Protein AF-A0A946DL62-F1 (afdb_monomer_lite)

Foldseek 3Di:
DDDDLLCQLVPFWWKWFQPDLQGVFKTKGFDDCVVVVLLVLCVVVVLHDPPRIDTQDPVCSVVSSVFWAWDDKAWFDDPPGIIIITGTAGPVRGHDPVSVVVSVVSRCVVGNHPD

Sequence (115 aa):
MKHNTHTLVNSFDLKFDSADPKNGSLYIACNNSLSDILIDDLRTRALWLEGGASVIKEDQKDAYKAGLIFVAAVDYMSGDETLVLARFNHPKYPSDSSRWAEWIATADQLFGRTK

Radius of gyration: 12.94 Å; chains: 1; bounding box: 32×26×33 Å

Secondary structure (DSSP, 8-state):
----HHHHHHHS-EEEESS-GGGTTEEEE-SSTHHHHHHHHHHHTTSS-TT-EEE--GGGHHHHHHH-EEEEEEEEEETTEEEEEEEEEBTTB---HHHHHHHHHHHHHHH----

pLDDT: mean 92.81, std 7.29, range [48.69, 97.94]

Structure (mmCIF, N/CA/C/O backbone):
data_AF-A0A946DL62-F1
#
_entry.id   AF-A0A946DL62-F1
#
loop_
_atom_site.group_PDB
_atom_site.id
_atom_site.type_symbol
_atom_site.label_atom_id
_atom_site.label_alt_id
_atom_site.label_comp_id
_atom_site.label_asym_id
_atom_site.label_entity_id
_atom_site.label_seq_id
_atom_site.pdbx_PDB_ins_code
_atom_site.Cartn_x
_atom_site.Cartn_y
_atom_site.Cartn_z
_atom_site.occupancy
_atom_site.B_iso_or_equiv
_atom_site.auth_seq_id
_atom_site.auth_comp_id
_atom_site.auth_asym_id
_atom_site.auth_atom_id
_atom_site.pdbx_PDB_model_num
ATOM 1 N N . MET A 1 1 ? -13.574 -10.328 -2.329 1.00 57.62 1 MET A N 1
ATOM 2 C CA . MET A 1 1 ? -13.710 -10.183 -3.806 1.00 57.62 1 MET A CA 1
ATOM 3 C C . MET A 1 1 ? -12.537 -10.923 -4.459 1.00 57.62 1 MET A C 1
ATOM 5 O O . MET A 1 1 ? -11.540 -11.114 -3.778 1.00 57.62 1 MET A O 1
ATOM 9 N N . LYS A 1 2 ? -12.603 -11.411 -5.710 1.00 78.44 2 LYS A N 1
ATOM 10 C CA . LYS A 1 2 ? -11.391 -11.974 -6.351 1.00 78.44 2 LYS A CA 1
ATOM 11 C C . LYS A 1 2 ? -10.562 -10.831 -6.933 1.00 78.44 2 LYS A C 1
ATOM 13 O O . LYS A 1 2 ? -10.972 -10.241 -7.927 1.00 78.44 2 LYS A O 1
ATOM 18 N N . HIS A 1 3 ? -9.421 -10.537 -6.317 1.00 91.56 3 HIS A N 1
ATOM 19 C CA . HIS A 1 3 ? -8.512 -9.482 -6.766 1.00 91.56 3 HIS A CA 1
ATOM 20 C C . HIS A 1 3 ? -7.549 -9.972 -7.846 1.00 91.56 3 HIS A C 1
ATOM 22 O O . HIS A 1 3 ? -7.058 -11.098 -7.797 1.00 91.56 3 HIS A O 1
ATOM 28 N N . ASN A 1 4 ? -7.263 -9.104 -8.811 1.00 94.69 4 ASN A N 1
ATOM 29 C CA . ASN A 1 4 ? -6.127 -9.192 -9.722 1.00 94.69 4 ASN A CA 1
ATOM 30 C C . ASN A 1 4 ? -5.605 -7.774 -10.025 1.00 94.69 4 ASN A C 1
ATOM 32 O O . ASN A 1 4 ? -6.212 -6.783 -9.614 1.00 94.69 4 ASN A O 1
ATOM 36 N N . THR A 1 5 ? -4.493 -7.665 -10.758 1.00 94.56 5 THR A N 1
ATOM 37 C CA . THR A 1 5 ? -3.890 -6.365 -11.100 1.00 94.56 5 THR A CA 1
ATOM 38 C C . THR A 1 5 ? -4.891 -5.410 -11.756 1.00 94.56 5 THR A C 1
ATOM 40 O O . THR A 1 5 ? -5.002 -4.261 -11.342 1.00 94.56 5 THR A O 1
ATOM 43 N N . HIS A 1 6 ? -5.661 -5.874 -12.743 1.00 94.94 6 HIS A N 1
ATOM 44 C CA . HIS A 1 6 ? -6.583 -5.013 -13.487 1.00 94.94 6 HIS A CA 1
ATOM 45 C C . HIS A 1 6 ? -7.746 -4.532 -12.620 1.00 94.94 6 HIS A C 1
ATOM 47 O O . HIS A 1 6 ? -8.101 -3.357 -12.677 1.00 94.94 6 HIS A O 1
ATOM 53 N N . THR A 1 7 ? -8.338 -5.416 -11.811 1.00 95.00 7 THR A N 1
ATOM 54 C CA . THR A 1 7 ? -9.456 -5.035 -10.941 1.00 95.00 7 THR A CA 1
ATOM 55 C C . THR A 1 7 ? -9.010 -4.020 -9.900 1.00 95.00 7 THR A C 1
ATOM 57 O O . THR A 1 7 ? -9.726 -3.053 -9.670 1.00 95.00 7 THR A O 1
ATOM 60 N N . LEU A 1 8 ? -7.823 -4.202 -9.313 1.00 95.56 8 LEU A N 1
ATOM 61 C CA . LEU A 1 8 ? -7.293 -3.286 -8.305 1.00 95.56 8 LEU A CA 1
ATOM 62 C C . LEU A 1 8 ? -6.978 -1.912 -8.907 1.00 95.56 8 LEU A C 1
ATOM 64 O O . LEU A 1 8 ? -7.510 -0.916 -8.430 1.00 95.56 8 LEU A O 1
ATOM 68 N N . VAL A 1 9 ? -6.197 -1.864 -9.992 1.00 94.44 9 VAL A N 1
ATOM 69 C CA . VAL A 1 9 ? -5.775 -0.605 -10.640 1.00 94.44 9 VAL A CA 1
ATOM 70 C C . VAL A 1 9 ? -6.960 0.217 -11.162 1.00 94.44 9 VAL A C 1
ATOM 72 O O . VAL A 1 9 ? -6.909 1.444 -11.166 1.00 94.44 9 VAL A O 1
ATOM 75 N N . ASN A 1 10 ? -8.030 -0.440 -11.617 1.00 94.25 10 ASN A N 1
ATOM 76 C CA . ASN A 1 10 ? -9.200 0.262 -12.147 1.00 94.25 10 ASN A CA 1
ATOM 77 C C . ASN A 1 10 ? -10.187 0.708 -11.058 1.00 94.25 10 ASN A C 1
ATOM 79 O O . ASN A 1 10 ? -10.908 1.676 -11.279 1.00 94.25 10 ASN A O 1
ATOM 83 N N . SER A 1 11 ? -10.261 -0.002 -9.927 1.00 93.50 11 SER A N 1
ATOM 84 C CA . SER A 1 11 ? -11.306 0.231 -8.914 1.00 93.50 11 SER A CA 1
ATOM 85 C C . SER A 1 11 ? -10.841 1.107 -7.752 1.00 93.50 11 SER A C 1
ATOM 87 O O . SER A 1 11 ? -11.679 1.650 -7.032 1.00 93.50 11 SER A O 1
ATOM 89 N N . PHE A 1 12 ? -9.528 1.232 -7.554 1.00 94.31 12 PHE A N 1
ATOM 90 C CA . PHE A 1 12 ? -8.951 1.918 -6.406 1.00 94.31 12 PHE A CA 1
ATOM 91 C C . PHE A 1 12 ? -7.841 2.888 -6.797 1.00 94.31 12 PHE A C 1
ATOM 93 O O . PHE A 1 12 ? -7.113 2.662 -7.767 1.00 94.31 12 PHE A O 1
ATOM 100 N N . ASP A 1 13 ? -7.641 3.898 -5.958 1.00 94.75 13 ASP A N 1
ATOM 101 C CA . ASP A 1 13 ? -6.387 4.629 -5.896 1.00 94.75 13 ASP A CA 1
ATOM 102 C C . ASP A 1 13 ? -5.340 3.745 -5.210 1.00 94.75 13 ASP A C 1
ATOM 104 O O . ASP A 1 13 ? -5.479 3.332 -4.055 1.00 94.75 13 ASP A O 1
ATOM 108 N N . LEU A 1 14 ? -4.283 3.412 -5.953 1.00 95.69 14 LEU A N 1
ATOM 109 C CA . LEU A 1 14 ? -3.174 2.605 -5.453 1.00 95.69 14 LEU A CA 1
ATOM 110 C C . LEU A 1 14 ? -2.101 3.526 -4.881 1.00 95.69 14 LEU A C 1
ATOM 112 O O . LEU A 1 14 ? -1.318 4.124 -5.625 1.00 95.69 14 LEU A O 1
ATOM 116 N N . LYS A 1 15 ? -2.070 3.607 -3.552 1.00 96.19 15 LYS A N 1
ATOM 117 C CA . LYS A 1 15 ? -1.052 4.304 -2.766 1.00 96.19 15 LYS A CA 1
ATOM 118 C C . LYS A 1 15 ? 0.153 3.389 -2.528 1.00 96.19 15 LYS A C 1
ATOM 120 O O .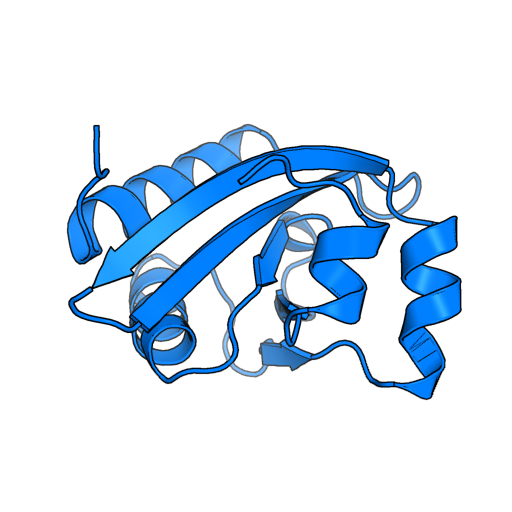 LYS A 1 15 ? -0.019 2.216 -2.203 1.00 96.19 15 LYS A O 1
ATOM 125 N N . PHE A 1 16 ? 1.368 3.914 -2.650 1.00 95.38 16 PHE A N 1
ATOM 126 C CA . PHE A 1 16 ? 2.614 3.194 -2.365 1.00 95.38 16 PHE A CA 1
ATOM 127 C C . PHE A 1 16 ? 3.682 4.126 -1.791 1.00 95.38 16 PHE A C 1
ATOM 129 O O . PHE A 1 16 ? 3.608 5.345 -1.957 1.00 95.38 16 PHE A O 1
ATOM 136 N N . ASP A 1 17 ? 4.676 3.538 -1.126 1.00 96.00 17 ASP A N 1
ATOM 137 C CA . ASP A 1 17 ? 5.839 4.257 -0.617 1.00 96.00 17 ASP A CA 1
ATOM 138 C C . ASP A 1 17 ? 6.941 4.294 -1.683 1.00 96.00 17 ASP A C 1
ATOM 140 O O . ASP A 1 17 ? 7.654 3.316 -1.908 1.00 96.00 17 ASP A O 1
ATOM 144 N N . SER A 1 18 ? 7.075 5.430 -2.365 1.00 93.38 18 SER A N 1
ATOM 145 C CA . SER A 1 18 ? 8.114 5.652 -3.372 1.00 93.38 18 SER A CA 1
ATOM 146 C C . SER A 1 18 ? 9.499 5.931 -2.779 1.00 93.38 18 SER A C 1
ATOM 148 O O . SER A 1 18 ? 10.472 5.959 -3.532 1.00 93.38 18 SER A O 1
ATOM 150 N N . ALA A 1 19 ? 9.596 6.183 -1.470 1.00 93.44 19 ALA A N 1
ATOM 151 C CA . ALA A 1 19 ? 10.851 6.499 -0.796 1.00 93.44 19 ALA A CA 1
ATOM 152 C C . ALA A 1 19 ? 11.560 5.250 -0.242 1.00 93.44 19 ALA A C 1
ATOM 154 O O . ALA A 1 19 ? 12.784 5.276 -0.112 1.00 93.44 19 ALA A O 1
ATOM 155 N N . ASP A 1 20 ? 10.839 4.155 0.035 1.00 93.69 20 ASP A N 1
ATOM 156 C CA . ASP A 1 20 ? 11.423 2.871 0.456 1.00 93.69 20 ASP A CA 1
ATOM 157 C C . ASP A 1 20 ? 11.382 1.819 -0.672 1.00 93.69 20 ASP A C 1
ATOM 159 O O . ASP A 1 20 ? 10.328 1.243 -0.959 1.00 93.69 20 ASP A O 1
ATOM 163 N N . PRO A 1 21 ? 12.529 1.465 -1.284 1.00 90.62 21 PRO A N 1
ATOM 164 C CA . PRO A 1 21 ? 12.595 0.411 -2.294 1.00 90.62 21 PRO A CA 1
ATOM 165 C C . PRO A 1 21 ? 12.070 -0.954 -1.828 1.00 90.62 21 PRO A C 1
ATOM 167 O O . PRO A 1 21 ? 11.629 -1.741 -2.668 1.00 90.62 21 PRO A O 1
ATOM 170 N N . LYS A 1 22 ? 12.076 -1.247 -0.517 1.00 91.94 22 LYS A N 1
ATOM 171 C CA . LYS A 1 22 ? 11.514 -2.495 0.034 1.00 91.94 22 LYS A CA 1
ATOM 172 C C . LYS A 1 22 ? 9.992 -2.569 -0.113 1.00 91.94 22 LYS A C 1
ATOM 174 O O . LYS A 1 22 ? 9.430 -3.662 -0.099 1.00 91.94 22 LYS A O 1
ATOM 179 N N . ASN A 1 23 ? 9.340 -1.424 -0.305 1.00 93.56 23 ASN A N 1
ATOM 180 C CA . ASN A 1 23 ? 7.903 -1.303 -0.522 1.00 93.56 23 ASN A CA 1
ATOM 181 C C . ASN A 1 23 ? 7.528 -1.244 -2.014 1.00 93.56 23 ASN A C 1
ATOM 183 O O . ASN A 1 23 ? 6.347 -1.168 -2.333 1.00 93.56 23 ASN A O 1
ATOM 187 N N . GLY A 1 24 ? 8.485 -1.330 -2.951 1.00 91.88 24 GLY A N 1
ATOM 188 C CA . GLY A 1 24 ? 8.240 -1.095 -4.387 1.00 91.88 24 GLY A CA 1
ATOM 189 C C . GLY A 1 24 ? 7.234 -2.042 -5.066 1.00 91.88 24 GLY A C 1
ATOM 190 O O . GLY A 1 24 ? 6.812 -1.804 -6.198 1.00 91.88 24 GLY A O 1
ATOM 191 N N . SER A 1 25 ? 6.835 -3.109 -4.374 1.00 95.88 25 SER A N 1
ATOM 192 C CA . SER A 1 25 ? 5.834 -4.087 -4.807 1.00 95.88 25 SER A CA 1
ATOM 193 C C . SER A 1 25 ? 4.623 -4.186 -3.862 1.00 95.88 25 SER A C 1
ATOM 195 O O . SER A 1 25 ? 3.813 -5.105 -4.004 1.00 95.88 25 SER A O 1
ATOM 197 N N . LEU A 1 26 ? 4.490 -3.268 -2.901 1.00 97.50 26 LEU A N 1
ATOM 198 C CA . LEU A 1 26 ? 3.418 -3.233 -1.907 1.00 97.50 26 LEU A CA 1
ATOM 199 C C . LEU A 1 26 ? 2.569 -1.976 -2.086 1.00 97.50 26 LEU A C 1
ATOM 201 O O . LEU A 1 26 ? 3.093 -0.873 -2.222 1.00 97.50 26 LEU A O 1
ATOM 205 N N . TYR A 1 27 ? 1.253 -2.160 -2.094 1.00 97.56 27 TYR A N 1
ATOM 206 C CA . TYR A 1 27 ? 0.304 -1.097 -2.395 1.00 97.56 27 TYR A CA 1
ATOM 207 C C . TYR A 1 27 ? -0.876 -1.155 -1.431 1.00 97.56 27 TYR A C 1
ATOM 209 O O . TYR A 1 27 ? -1.348 -2.231 -1.060 1.00 97.56 27 TYR A O 1
ATOM 217 N N . ILE A 1 28 ? -1.374 0.022 -1.072 1.00 97.56 28 ILE A N 1
ATOM 218 C CA . ILE A 1 28 ? -2.651 0.219 -0.397 1.00 97.56 28 ILE A CA 1
ATOM 219 C C . ILE A 1 28 ? -3.645 0.652 -1.475 1.00 97.56 28 ILE A C 1
ATOM 221 O O . ILE A 1 28 ? -3.536 1.751 -2.011 1.00 97.56 28 ILE A O 1
ATOM 225 N N . ALA A 1 29 ? -4.591 -0.213 -1.820 1.00 96.75 29 ALA A N 1
ATOM 226 C CA . ALA A 1 29 ? -5.681 0.081 -2.742 1.00 96.75 29 ALA A CA 1
ATOM 227 C C . ALA A 1 29 ? -6.899 0.547 -1.933 1.00 96.75 29 ALA A C 1
ATOM 229 O O . ALA A 1 29 ? -7.514 -0.239 -1.208 1.00 96.75 29 ALA A O 1
ATOM 230 N N . CYS A 1 30 ? -7.200 1.845 -1.994 1.00 94.06 30 CYS A N 1
ATOM 231 C CA . CYS A 1 30 ? -8.212 2.462 -1.144 1.00 94.06 30 CYS A CA 1
ATOM 232 C C . CYS A 1 30 ? -8.682 3.816 -1.702 1.00 94.06 30 CYS A C 1
ATOM 234 O O . CYS A 1 30 ? -7.856 4.597 -2.159 1.00 94.06 30 CYS A O 1
ATOM 236 N N . ASN A 1 31 ? -9.980 4.120 -1.587 1.00 91.88 31 ASN A N 1
ATOM 237 C CA . ASN A 1 31 ? -10.583 5.398 -2.014 1.00 91.88 31 ASN A CA 1
ATOM 238 C C . ASN A 1 31 ? -11.099 6.235 -0.825 1.00 91.88 31 ASN A C 1
ATOM 240 O O . ASN A 1 31 ? -11.945 7.109 -0.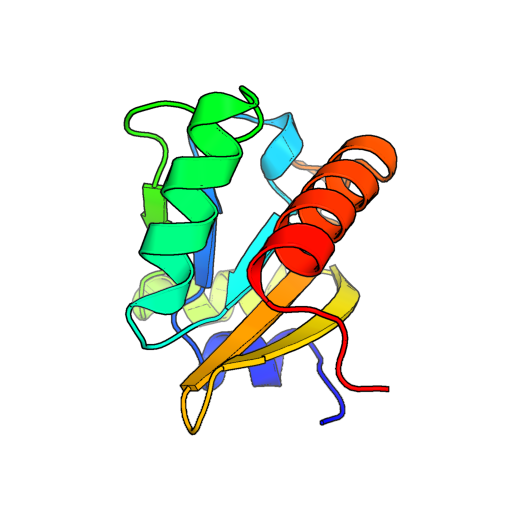998 1.00 91.88 31 ASN A O 1
ATOM 244 N N . ASN A 1 32 ? -10.667 5.913 0.395 1.00 90.56 32 ASN A N 1
ATOM 245 C CA . ASN A 1 32 ? -11.149 6.522 1.634 1.00 90.56 32 ASN A CA 1
ATOM 246 C C . ASN A 1 32 ? -9.992 6.837 2.599 1.00 90.56 32 ASN A C 1
ATOM 248 O O . ASN A 1 32 ? -8.816 6.701 2.253 1.00 90.56 32 ASN A O 1
ATOM 252 N N . SER A 1 33 ? -10.336 7.285 3.808 1.00 90.31 33 SER A N 1
ATOM 253 C CA . SER A 1 33 ? -9.371 7.767 4.803 1.00 90.31 33 SER A CA 1
ATOM 254 C C . SER A 1 33 ? -8.642 6.657 5.575 1.00 90.31 33 SER A C 1
ATOM 256 O O . SER A 1 33 ? -7.626 6.933 6.215 1.00 90.31 33 SER A O 1
ATOM 258 N N . LEU A 1 34 ? -9.062 5.386 5.464 1.00 93.06 34 LEU A N 1
ATOM 259 C CA . LEU A 1 34 ? -8.399 4.260 6.143 1.00 93.06 34 LEU A CA 1
ATOM 260 C C . LEU A 1 34 ? -6.934 4.103 5.735 1.00 93.06 34 LEU A C 1
ATOM 262 O O . LEU A 1 34 ? -6.112 3.641 6.527 1.00 93.06 34 LEU A O 1
ATOM 266 N N . SER A 1 35 ? -6.586 4.499 4.507 1.00 94.19 35 SER A N 1
ATOM 267 C CA . SER A 1 35 ? -5.193 4.469 4.065 1.00 94.19 35 SER A CA 1
ATOM 268 C C . SER A 1 35 ? -4.312 5.410 4.871 1.00 94.19 35 SER A C 1
ATOM 270 O O . SER A 1 35 ? -3.148 5.099 5.073 1.00 94.19 35 SER A O 1
ATOM 272 N N . ASP A 1 36 ? -4.843 6.551 5.311 1.00 93.88 36 ASP A N 1
ATOM 273 C CA . ASP A 1 36 ? -4.050 7.565 6.002 1.00 93.88 36 ASP A CA 1
ATOM 274 C C . ASP A 1 36 ? -3.763 7.097 7.436 1.00 93.88 36 ASP A C 1
ATOM 276 O O . ASP A 1 36 ? -2.615 7.135 7.871 1.00 93.88 36 ASP A O 1
ATOM 280 N N . ILE A 1 37 ? -4.761 6.491 8.095 1.00 95.00 37 ILE A N 1
ATOM 281 C CA . ILE A 1 37 ? -4.601 5.799 9.386 1.00 95.00 37 ILE A CA 1
ATOM 282 C C . ILE A 1 37 ? -3.522 4.712 9.290 1.00 95.00 37 ILE A C 1
ATOM 284 O O . ILE A 1 37 ? -2.634 4.632 10.139 1.00 95.00 37 ILE A O 1
ATOM 288 N N . LEU A 1 38 ? -3.579 3.874 8.248 1.00 96.25 38 LEU A N 1
ATOM 289 C CA . LEU A 1 38 ? -2.602 2.805 8.066 1.00 96.25 38 LEU A CA 1
ATOM 290 C C . LEU A 1 38 ? -1.197 3.346 7.770 1.00 96.25 38 LEU A C 1
ATOM 292 O O . LEU A 1 38 ? -0.227 2.853 8.339 1.00 96.25 38 LEU A O 1
ATOM 296 N N . ILE A 1 39 ? -1.071 4.341 6.888 1.00 96.25 39 ILE A N 1
ATOM 297 C CA . ILE A 1 39 ? 0.220 4.956 6.549 1.00 96.25 39 ILE A CA 1
ATOM 298 C C . ILE A 1 39 ? 0.862 5.564 7.797 1.00 96.25 39 ILE A C 1
ATOM 300 O O . ILE A 1 39 ? 2.065 5.394 7.999 1.00 96.25 39 ILE A O 1
ATOM 304 N N . ASP A 1 40 ? 0.083 6.231 8.646 1.00 95.75 40 ASP A N 1
ATOM 305 C CA . ASP A 1 40 ? 0.597 6.806 9.885 1.00 95.75 40 ASP A CA 1
ATOM 306 C C . ASP A 1 40 ? 1.105 5.727 10.850 1.00 95.75 40 ASP A C 1
ATOM 308 O O . ASP A 1 40 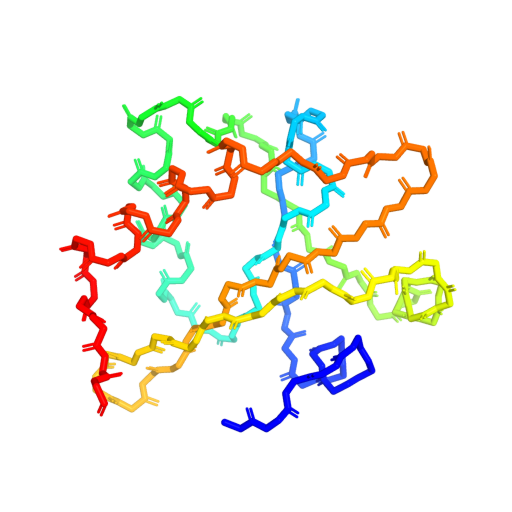? 2.217 5.862 11.363 1.00 95.75 40 ASP A O 1
ATOM 312 N N . ASP A 1 41 ? 0.397 4.605 11.026 1.00 96.50 41 ASP A N 1
ATOM 313 C CA . ASP A 1 41 ? 0.902 3.508 11.869 1.00 96.50 41 ASP A CA 1
ATOM 314 C C . ASP A 1 41 ? 2.150 2.843 11.260 1.00 96.50 41 ASP A C 1
ATOM 316 O O . ASP A 1 41 ? 3.135 2.605 11.965 1.00 96.50 41 ASP A O 1
ATOM 320 N N . LEU A 1 42 ? 2.178 2.627 9.938 1.00 96.81 42 LEU A N 1
ATOM 321 C CA . LEU A 1 42 ? 3.358 2.102 9.239 1.00 96.81 42 LEU A CA 1
ATOM 322 C C . LEU A 1 42 ? 4.578 3.018 9.419 1.00 96.81 42 LEU A C 1
ATOM 324 O O . LEU A 1 42 ? 5.696 2.518 9.577 1.00 96.81 42 LEU A O 1
ATOM 328 N N . ARG A 1 43 ? 4.388 4.343 9.456 1.00 96.12 43 ARG A N 1
ATOM 329 C CA . ARG A 1 43 ? 5.460 5.304 9.764 1.00 96.12 43 ARG A CA 1
ATOM 330 C C . ARG A 1 43 ? 5.987 5.137 11.183 1.00 96.12 43 ARG A C 1
ATOM 332 O O . ARG A 1 43 ? 7.203 5.115 11.360 1.00 96.12 43 ARG A O 1
ATOM 339 N N . THR A 1 44 ? 5.117 4.946 12.182 1.00 96.06 44 THR A N 1
ATOM 340 C CA . THR A 1 44 ? 5.571 4.715 13.573 1.00 96.06 44 THR A CA 1
ATOM 341 C C . THR A 1 44 ? 6.451 3.468 13.711 1.00 96.06 44 THR A C 1
ATOM 343 O O . THR A 1 44 ? 7.283 3.390 14.614 1.00 96.06 44 THR A O 1
ATOM 346 N N . ARG A 1 45 ? 6.315 2.516 12.779 1.00 95.06 45 ARG A N 1
ATOM 347 C CA . ARG A 1 45 ? 7.081 1.263 12.712 1.00 95.06 45 ARG A CA 1
ATOM 348 C C . ARG A 1 45 ? 8.266 1.306 11.745 1.00 95.06 45 ARG A C 1
ATOM 350 O O . ARG A 1 45 ? 8.899 0.276 11.535 1.00 95.06 45 ARG A O 1
ATOM 357 N N . ALA A 1 46 ? 8.555 2.457 11.133 1.00 95.38 46 ALA A N 1
ATOM 358 C CA . ALA A 1 46 ? 9.557 2.606 10.071 1.00 95.38 46 ALA A CA 1
ATOM 359 C C . ALA A 1 46 ? 9.340 1.661 8.864 1.00 95.38 46 ALA A C 1
ATOM 361 O O . ALA A 1 46 ? 10.288 1.257 8.187 1.00 95.38 46 ALA A O 1
ATOM 362 N N . LEU A 1 47 ? 8.080 1.306 8.592 1.00 95.94 47 LEU A N 1
ATOM 363 C CA . LEU A 1 47 ? 7.657 0.499 7.442 1.00 95.94 47 LEU A CA 1
ATOM 364 C C . LEU A 1 47 ? 7.178 1.354 6.267 1.00 95.94 47 LEU A C 1
ATOM 366 O O . LEU A 1 47 ? 6.970 0.813 5.183 1.00 95.94 47 LEU A O 1
ATOM 370 N N . TRP A 1 48 ? 7.002 2.656 6.490 1.00 96.50 48 TRP A N 1
ATOM 371 C CA . TRP A 1 48 ? 6.684 3.663 5.485 1.00 96.50 48 TRP A CA 1
ATOM 372 C C . TRP A 1 48 ? 7.487 4.930 5.778 1.00 96.50 48 TRP A C 1
ATOM 374 O O . TRP A 1 48 ? 7.480 5.412 6.913 1.00 96.50 48 TRP A O 1
ATOM 384 N N . LEU A 1 49 ? 8.182 5.478 4.782 1.00 94.19 49 LEU A N 1
ATOM 385 C CA . LEU A 1 49 ? 9.049 6.643 4.971 1.00 94.19 49 LEU A CA 1
ATOM 386 C C . LEU A 1 49 ? 8.309 7.979 4.794 1.00 94.19 49 LEU A C 1
ATOM 388 O O . LEU A 1 49 ? 7.342 8.114 4.036 1.00 94.19 49 LEU A O 1
ATOM 392 N N . GLU A 1 50 ? 8.767 9.002 5.515 1.00 89.50 50 GLU A N 1
ATOM 393 C CA . GLU A 1 50 ? 8.231 10.360 5.401 1.00 89.50 50 GLU A CA 1
ATOM 394 C C . GLU A 1 50 ? 8.389 10.894 3.966 1.00 89.50 50 GLU A C 1
ATOM 396 O O . GLU A 1 50 ? 9.404 10.669 3.310 1.00 89.50 50 GLU A O 1
ATOM 401 N N . GLY A 1 51 ? 7.350 11.554 3.443 1.00 85.62 51 GLY A N 1
ATOM 402 C CA . GLY A 1 51 ? 7.324 12.034 2.054 1.00 85.62 51 GLY A CA 1
ATOM 403 C C . GLY A 1 51 ? 7.205 10.939 0.982 1.00 85.62 51 GLY A C 1
ATOM 404 O O . GLY A 1 51 ? 7.121 11.262 -0.198 1.00 85.62 51 GLY A O 1
ATOM 405 N N . GLY A 1 52 ? 7.151 9.659 1.364 1.00 82.94 52 GLY A N 1
ATOM 406 C CA . GLY A 1 52 ? 7.085 8.537 0.427 1.00 82.94 52 GLY A CA 1
ATOM 407 C C . GLY A 1 52 ? 5.718 8.295 -0.213 1.00 82.94 52 GLY A C 1
ATOM 408 O O . GLY A 1 52 ? 5.622 7.522 -1.159 1.00 82.94 52 GLY A O 1
ATOM 409 N N . ALA A 1 53 ? 4.651 8.932 0.276 1.00 90.81 53 ALA A N 1
ATOM 410 C CA . ALA A 1 53 ? 3.301 8.629 -0.186 1.00 90.81 53 ALA A CA 1
ATOM 411 C C . ALA A 1 53 ? 3.046 9.099 -1.625 1.00 90.81 53 ALA A C 1
ATOM 413 O O . ALA A 1 53 ? 2.910 10.292 -1.890 1.00 90.81 53 ALA A O 1
ATOM 414 N N . SER A 1 54 ? 2.936 8.130 -2.532 1.00 94.00 54 SER A N 1
ATOM 415 C CA . SER A 1 54 ? 2.654 8.322 -3.953 1.00 94.00 54 SER A CA 1
ATOM 416 C C . SER A 1 54 ? 1.403 7.556 -4.370 1.00 94.00 54 SER A C 1
ATOM 418 O O . SER A 1 54 ? 1.060 6.543 -3.766 1.00 94.00 54 SER A O 1
ATOM 420 N N . VAL A 1 55 ? 0.731 8.028 -5.422 1.00 94.75 55 VAL A N 1
ATOM 421 C CA . VAL A 1 55 ? -0.454 7.392 -6.022 1.00 94.75 55 VAL A CA 1
ATOM 422 C C . VAL A 1 55 ? -0.195 7.151 -7.505 1.00 94.75 55 VAL A C 1
ATOM 424 O O . VAL A 1 55 ? 0.403 7.999 -8.171 1.00 94.75 55 VAL A O 1
ATOM 427 N N . ILE A 1 56 ? -0.652 6.011 -8.028 1.00 93.44 56 ILE A N 1
ATOM 428 C CA . ILE A 1 56 ? -0.650 5.750 -9.474 1.00 93.44 56 ILE A CA 1
ATOM 429 C C . ILE A 1 56 ? -1.637 6.699 -10.158 1.00 93.44 56 ILE A C 1
ATOM 431 O O . ILE A 1 56 ? -2.837 6.659 -9.892 1.00 93.44 56 ILE A O 1
ATOM 435 N N . LYS A 1 57 ? -1.136 7.532 -11.070 1.00 94.00 57 LYS A N 1
ATOM 436 C CA . LYS A 1 57 ? -1.961 8.468 -11.842 1.00 94.00 57 LYS A CA 1
ATOM 437 C C . LYS A 1 5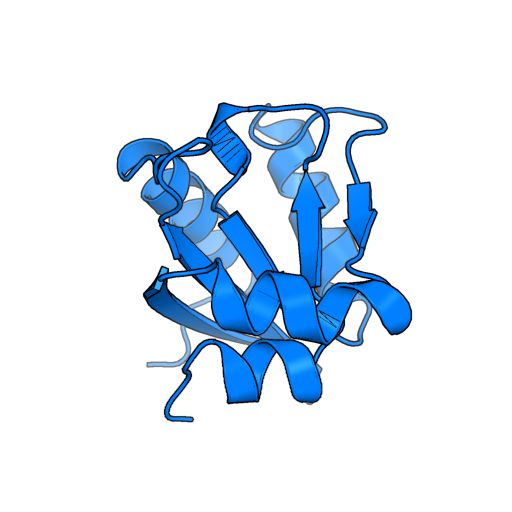7 ? -2.691 7.760 -12.983 1.00 94.00 57 LYS A C 1
ATOM 439 O O . LYS A 1 57 ? -2.269 6.699 -13.440 1.00 94.00 57 LYS A O 1
ATOM 444 N N . GLU A 1 58 ? -3.771 8.368 -13.472 1.00 92.81 58 GLU A N 1
ATOM 445 C CA . GLU A 1 58 ? -4.615 7.793 -14.530 1.00 92.81 58 GLU A CA 1
ATOM 446 C C . GLU A 1 58 ? -3.818 7.419 -15.791 1.00 92.81 58 GLU A C 1
ATOM 448 O O . GLU A 1 58 ? -3.952 6.314 -16.311 1.00 92.81 58 GLU A O 1
ATOM 453 N N . ASP A 1 59 ? -2.905 8.290 -16.219 1.00 95.06 59 ASP A N 1
ATOM 454 C CA . ASP A 1 59 ? -2.021 8.095 -17.375 1.00 95.06 59 ASP A CA 1
ATOM 455 C C . ASP A 1 59 ? -0.967 6.989 -17.175 1.00 95.06 59 ASP A C 1
ATOM 457 O O . ASP A 1 59 ? -0.344 6.534 -18.134 1.00 95.06 59 ASP A O 1
ATOM 461 N N . GLN A 1 60 ? -0.778 6.518 -15.940 1.00 94.75 60 GLN A N 1
ATOM 462 C CA . GLN A 1 60 ? 0.159 5.453 -15.585 1.00 94.75 60 GLN A CA 1
ATOM 463 C C . GLN A 1 60 ? -0.522 4.085 -15.441 1.00 94.75 60 GLN A C 1
ATOM 465 O O . GLN A 1 60 ? 0.166 3.059 -15.448 1.00 94.75 60 GLN A O 1
ATOM 470 N N . LYS A 1 61 ? -1.857 4.033 -15.326 1.00 94.81 61 LYS A N 1
ATOM 471 C CA . LYS A 1 61 ? -2.594 2.796 -15.015 1.00 94.81 61 LYS A CA 1
ATOM 472 C C . LYS A 1 61 ? -2.309 1.666 -16.001 1.00 94.81 61 LYS A C 1
ATOM 474 O O . LYS A 1 61 ? -2.129 0.523 -15.580 1.00 94.81 61 LYS A O 1
ATOM 479 N N . ASP A 1 62 ? -2.234 1.958 -17.298 1.00 95.44 62 ASP A N 1
ATOM 480 C CA . ASP A 1 62 ? -1.966 0.941 -18.324 1.00 95.44 62 ASP A CA 1
ATOM 481 C C . ASP A 1 62 ? -0.565 0.334 -18.202 1.00 95.44 62 ASP A C 1
ATOM 483 O O . ASP A 1 62 ? -0.412 -0.887 -18.276 1.00 95.44 62 ASP A O 1
ATOM 487 N N . ALA A 1 63 ? 0.445 1.159 -17.916 1.00 94.62 63 ALA A N 1
ATOM 488 C CA . ALA A 1 63 ? 1.807 0.684 -17.692 1.00 94.62 63 ALA A CA 1
ATOM 489 C C . ALA A 1 63 ? 1.892 -0.224 -16.454 1.00 94.62 63 ALA A C 1
ATOM 491 O O . ALA A 1 63 ? 2.525 -1.280 -16.494 1.00 94.62 63 ALA A O 1
ATOM 492 N N . TYR A 1 64 ? 1.207 0.143 -15.369 1.00 93.81 64 TYR A N 1
ATOM 493 C CA . TYR A 1 64 ? 1.169 -0.666 -14.151 1.00 93.81 64 TYR A CA 1
ATOM 494 C C . TYR A 1 64 ? 0.416 -1.987 -14.345 1.00 93.81 64 TYR A C 1
ATOM 496 O O . TYR A 1 64 ? 0.890 -3.024 -13.882 1.00 93.81 64 TYR A O 1
ATOM 504 N N . LYS A 1 65 ? -0.703 -1.989 -15.083 1.00 95.19 65 LYS A N 1
ATOM 505 C CA . LYS A 1 65 ? -1.422 -3.224 -15.444 1.00 95.19 65 LYS A CA 1
ATOM 506 C C . LYS A 1 65 ? -0.542 -4.199 -16.228 1.00 95.19 65 LYS A C 1
ATOM 508 O O . LYS A 1 65 ? -0.608 -5.397 -15.977 1.00 95.19 65 LYS A O 1
ATOM 513 N N . ALA A 1 66 ? 0.294 -3.690 -17.133 1.00 94.25 66 ALA A N 1
ATOM 514 C CA . ALA A 1 66 ? 1.207 -4.510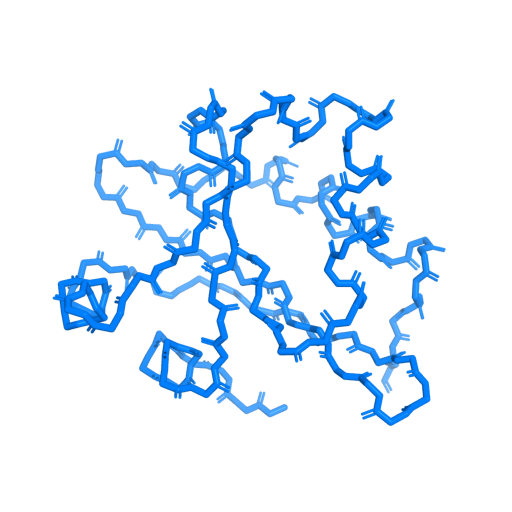 -17.925 1.00 94.25 66 ALA A CA 1
ATOM 515 C C . ALA A 1 66 ? 2.436 -5.003 -17.136 1.00 94.25 66 ALA A C 1
ATOM 517 O O . ALA A 1 66 ? 2.945 -6.088 -17.413 1.00 94.25 66 ALA A O 1
ATOM 518 N N . GLY A 1 67 ? 2.935 -4.207 -16.183 1.00 92.38 67 GLY A N 1
ATOM 519 C CA . GLY A 1 67 ? 4.187 -4.487 -15.473 1.00 92.38 67 GLY A CA 1
ATOM 520 C C . GLY A 1 67 ? 4.041 -5.257 -14.158 1.00 92.38 67 GLY A C 1
ATOM 521 O O . GLY A 1 67 ? 4.970 -5.964 -13.765 1.00 92.38 67 GLY A O 1
ATOM 522 N N . LEU A 1 68 ? 2.912 -5.127 -13.455 1.00 94.56 68 LEU A N 1
ATOM 523 C CA . LEU A 1 68 ? 2.732 -5.727 -12.132 1.00 94.56 68 LEU A CA 1
ATOM 524 C C . LEU A 1 68 ? 2.225 -7.170 -12.204 1.00 94.56 68 LEU A C 1
ATOM 526 O O . LEU A 1 68 ? 1.126 -7.452 -12.689 1.00 94.56 68 LEU A O 1
ATOM 530 N N . ILE A 1 69 ? 2.982 -8.079 -11.593 1.00 95.56 69 ILE A N 1
ATOM 531 C CA . ILE A 1 69 ? 2.589 -9.477 -11.418 1.00 95.56 69 ILE A CA 1
ATOM 532 C C . ILE A 1 69 ? 1.853 -9.601 -10.085 1.00 95.56 69 ILE A C 1
ATOM 534 O O . ILE A 1 69 ? 2.451 -9.405 -9.030 1.00 95.56 69 ILE A O 1
ATOM 538 N N . PHE A 1 70 ? 0.559 -9.917 -10.112 1.00 96.75 70 PHE A N 1
ATOM 539 C CA . PHE A 1 70 ? -0.225 -10.121 -8.891 1.00 96.75 70 PHE A CA 1
ATOM 540 C C . PHE A 1 70 ? 0.304 -11.307 -8.072 1.00 96.75 70 PHE A C 1
ATOM 542 O O . PHE A 1 70 ? 0.532 -12.384 -8.621 1.00 96.75 70 PHE A O 1
ATOM 549 N N . VAL A 1 71 ? 0.469 -11.114 -6.759 1.00 97.00 71 VAL A N 1
ATOM 550 C CA . VAL A 1 71 ? 0.915 -12.164 -5.827 1.00 97.00 71 VAL A CA 1
ATOM 551 C C . VAL A 1 71 ? -0.155 -12.458 -4.782 1.00 97.00 71 VAL A C 1
ATOM 553 O O . VAL A 1 71 ? -0.529 -13.614 -4.602 1.00 97.00 71 VAL A O 1
ATOM 556 N N . ALA A 1 72 ? -0.636 -11.435 -4.075 1.00 96.75 72 ALA A N 1
ATOM 557 C CA . ALA A 1 72 ? -1.638 -11.592 -3.027 1.00 96.75 72 ALA A CA 1
ATOM 558 C C . ALA A 1 72 ? -2.408 -10.290 -2.792 1.00 96.75 72 ALA A C 1
ATOM 560 O O . ALA A 1 72 ? -1.927 -9.205 -3.112 1.00 96.75 72 ALA A O 1
ATOM 561 N N . ALA A 1 73 ? -3.583 -10.400 -2.181 1.00 97.06 73 ALA A N 1
ATOM 562 C CA . ALA A 1 73 ? -4.303 -9.264 -1.627 1.00 97.06 73 ALA A CA 1
ATOM 563 C C . ALA A 1 73 ? -5.051 -9.678 -0.357 1.00 97.06 73 ALA A C 1
ATOM 565 O O . ALA A 1 73 ? -5.454 -10.837 -0.236 1.00 97.06 73 ALA A O 1
ATOM 566 N N . VAL A 1 74 ? -5.227 -8.737 0.569 1.00 95.62 74 VAL A N 1
ATOM 567 C CA . VAL A 1 74 ? -6.014 -8.908 1.796 1.00 95.62 74 VAL A CA 1
ATOM 568 C C . VAL A 1 74 ? -6.959 -7.724 1.941 1.00 95.62 74 VAL A C 1
ATOM 570 O O . VAL A 1 74 ? -6.528 -6.573 1.889 1.00 95.62 74 VAL A O 1
ATOM 573 N N . ASP A 1 75 ? -8.242 -8.035 2.090 1.00 94.31 75 ASP A N 1
ATOM 574 C CA . ASP A 1 75 ? -9.308 -7.069 2.328 1.00 94.31 75 ASP A CA 1
ATOM 575 C C . ASP A 1 75 ? -9.404 -6.743 3.827 1.00 94.31 75 ASP A C 1
ATOM 577 O O . ASP A 1 75 ? -9.395 -7.641 4.670 1.00 94.31 75 ASP A O 1
ATOM 581 N N . TYR A 1 76 ? -9.559 -5.462 4.139 1.00 93.69 76 TYR A N 1
ATOM 582 C CA . TYR A 1 76 ? -9.901 -4.939 5.456 1.00 93.69 76 TYR A CA 1
ATOM 583 C C . TYR A 1 76 ? -11.153 -4.075 5.330 1.00 93.69 76 TYR A C 1
ATOM 585 O O . TYR A 1 76 ? -11.345 -3.383 4.327 1.00 93.69 76 TYR A O 1
ATOM 593 N N . MET A 1 77 ? -12.004 -4.112 6.353 1.00 89.94 77 MET A N 1
ATOM 594 C CA . MET A 1 77 ? -13.215 -3.297 6.412 1.00 89.94 77 MET A CA 1
ATOM 595 C C . MET A 1 77 ? -13.330 -2.627 7.775 1.00 89.94 77 MET A C 1
ATOM 597 O O . MET A 1 77 ? -13.092 -3.267 8.798 1.00 89.94 77 MET A O 1
ATOM 601 N N . SER A 1 78 ? -13.743 -1.364 7.780 1.00 87.50 78 SER A N 1
ATOM 602 C CA . SER A 1 78 ? -14.102 -0.618 8.985 1.00 87.50 78 SER A CA 1
ATOM 603 C C . SER A 1 78 ? -15.402 0.134 8.706 1.00 87.50 78 SER A C 1
ATOM 605 O O . SER A 1 78 ? -15.419 1.115 7.967 1.00 87.50 78 SER A O 1
ATOM 607 N N . GLY A 1 79 ? -16.519 -0.371 9.236 1.00 87.38 79 GLY A N 1
ATOM 608 C CA . GLY A 1 79 ? -17.848 0.084 8.815 1.00 87.38 79 GLY A CA 1
ATOM 609 C C . GLY A 1 79 ? -18.093 -0.211 7.330 1.00 87.38 79 GLY A C 1
ATOM 610 O O . GLY A 1 79 ? -17.891 -1.344 6.894 1.00 87.38 79 GLY A O 1
ATOM 611 N N . ASP A 1 80 ? -18.493 0.811 6.570 1.00 86.94 80 ASP A N 1
ATOM 612 C CA . ASP A 1 80 ? -18.731 0.728 5.118 1.00 86.94 80 ASP A CA 1
ATOM 613 C C . ASP A 1 80 ? -17.472 1.034 4.281 1.00 86.94 80 ASP A C 1
ATOM 615 O O . ASP A 1 80 ? -17.495 0.974 3.049 1.00 86.94 80 ASP A O 1
ATOM 619 N N . GLU A 1 81 ? -16.354 1.371 4.929 1.00 90.62 81 GLU A N 1
ATOM 620 C CA . GLU A 1 81 ? -15.093 1.667 4.258 1.00 90.62 81 GLU A CA 1
ATOM 621 C C . GLU A 1 81 ? -14.274 0.389 4.049 1.00 90.62 81 GLU A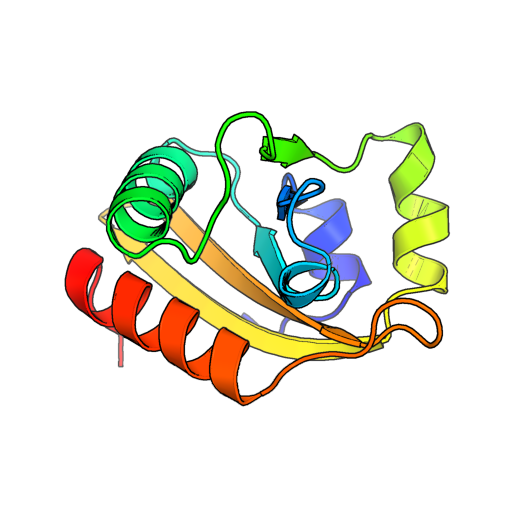 C 1
ATOM 623 O O . GLU A 1 81 ? -14.118 -0.437 4.951 1.00 90.62 81 GLU A O 1
ATOM 628 N N . THR A 1 82 ? -13.726 0.231 2.842 1.00 91.81 82 THR A N 1
ATOM 629 C CA . THR A 1 82 ? -12.877 -0.907 2.464 1.00 91.81 82 THR A CA 1
ATOM 630 C C . THR A 1 82 ? -11.468 -0.436 2.137 1.00 91.81 82 THR A C 1
ATOM 632 O O . THR A 1 82 ? -11.286 0.581 1.465 1.00 91.81 82 THR A O 1
ATOM 635 N N . LEU A 1 83 ? -10.477 -1.207 2.569 1.00 94.56 83 LEU A N 1
ATOM 636 C CA . LEU A 1 83 ? -9.072 -1.043 2.225 1.00 94.56 83 LEU A CA 1
ATOM 637 C C . LEU A 1 83 ? -8.527 -2.395 1.779 1.00 94.56 83 LEU A C 1
ATOM 639 O O . LEU A 1 83 ? -8.745 -3.402 2.446 1.00 94.56 83 LEU A O 1
ATOM 643 N N . VAL A 1 84 ? -7.789 -2.426 0.673 1.00 96.62 84 VAL A N 1
ATOM 644 C CA . VAL A 1 84 ? -7.135 -3.647 0.200 1.00 96.62 84 VAL A CA 1
ATOM 645 C C . VAL A 1 84 ? -5.630 -3.459 0.254 1.00 96.62 84 VAL A C 1
ATOM 647 O O . VAL A 1 84 ? -5.079 -2.579 -0.404 1.00 96.62 84 VAL A O 1
ATOM 650 N N . LEU A 1 85 ? -4.944 -4.312 1.008 1.00 97.44 85 LEU A N 1
ATOM 651 C CA . LEU A 1 85 ? -3.498 -4.438 0.887 1.00 97.44 85 LEU A CA 1
ATOM 652 C C . LEU A 1 85 ? -3.179 -5.370 -0.266 1.00 97.44 85 LEU A C 1
ATOM 654 O O . LEU A 1 85 ? -3.635 -6.511 -0.280 1.00 97.44 85 LEU A O 1
ATOM 658 N N . ALA A 1 86 ? -2.397 -4.892 -1.227 1.00 97.75 86 ALA A N 1
ATOM 659 C CA . ALA A 1 86 ? -2.038 -5.634 -2.421 1.00 97.75 86 ALA A CA 1
ATOM 660 C C . ALA A 1 86 ? -0.524 -5.835 -2.501 1.00 97.75 86 ALA A C 1
ATOM 662 O O . ALA A 1 86 ? 0.270 -4.897 -2.404 1.00 97.75 86 ALA A O 1
ATOM 663 N N . ARG A 1 87 ? -0.138 -7.088 -2.721 1.00 97.94 87 ARG A N 1
ATOM 664 C CA . ARG A 1 87 ? 1.229 -7.514 -2.976 1.00 97.94 87 ARG A CA 1
ATOM 665 C C . ARG A 1 87 ? 1.358 -7.901 -4.439 1.00 97.94 87 ARG A C 1
ATOM 667 O O . ARG A 1 87 ? 0.692 -8.823 -4.918 1.00 97.94 87 ARG A O 1
ATOM 674 N N . PHE A 1 88 ? 2.278 -7.240 -5.117 1.00 97.31 88 PHE A N 1
ATOM 675 C CA . PHE A 1 88 ? 2.694 -7.569 -6.471 1.00 97.31 88 PHE A CA 1
ATOM 676 C C . PHE A 1 88 ? 4.138 -8.057 -6.477 1.00 97.31 88 PHE A C 1
ATOM 678 O O . PHE A 1 88 ? 4.769 -8.196 -5.429 1.00 97.31 88 PHE A O 1
ATOM 685 N N . ASN A 1 89 ? 4.644 -8.343 -7.668 1.00 96.00 89 ASN A N 1
ATOM 686 C CA . ASN A 1 89 ? 6.050 -8.519 -7.957 1.00 96.00 89 ASN A CA 1
ATOM 687 C C . ASN A 1 89 ? 6.398 -7.770 -9.250 1.00 96.00 89 ASN A C 1
ATOM 689 O O . ASN A 1 89 ? 5.557 -7.637 -10.143 1.00 96.00 89 ASN A O 1
ATOM 693 N N . HIS A 1 90 ? 7.643 -7.316 -9.362 1.00 92.31 90 HIS A N 1
ATOM 694 C CA . HIS A 1 90 ? 8.157 -6.638 -10.547 1.00 92.31 90 HIS A CA 1
ATOM 695 C C . HIS A 1 90 ? 9.660 -6.932 -10.709 1.00 92.31 90 HIS A C 1
ATOM 697 O O . HIS A 1 90 ? 10.380 -6.878 -9.711 1.00 92.31 90 HIS A O 1
ATOM 703 N N . PRO A 1 91 ? 10.187 -7.174 -11.929 1.00 89.75 91 PRO A N 1
ATOM 704 C CA . PRO A 1 91 ? 11.603 -7.513 -12.125 1.00 89.75 91 PRO A CA 1
ATOM 705 C C . PRO A 1 91 ? 12.595 -6.502 -11.527 1.00 89.75 91 PRO A C 1
ATOM 707 O O . PRO A 1 91 ? 13.635 -6.887 -11.005 1.00 89.75 91 PRO A O 1
ATOM 710 N N . LYS A 1 92 ? 12.265 -5.204 -11.582 1.00 90.00 92 LYS A N 1
ATOM 711 C CA . LYS A 1 92 ? 13.087 -4.118 -11.011 1.00 90.00 92 LYS A CA 1
ATOM 712 C C . LYS A 1 92 ? 12.861 -3.896 -9.510 1.00 90.00 92 LYS A C 1
ATOM 714 O O . LYS A 1 92 ? 13.734 -3.362 -8.838 1.00 90.00 92 LYS A O 1
ATOM 719 N N . TYR A 1 93 ? 11.686 -4.266 -9.007 1.00 91.06 93 TYR A N 1
ATOM 720 C CA . TYR A 1 93 ? 11.243 -3.976 -7.642 1.00 91.06 93 TYR A CA 1
ATOM 721 C C . TYR A 1 93 ? 10.647 -5.254 -7.053 1.00 91.06 93 TYR A C 1
ATOM 723 O O . TYR A 1 93 ? 9.423 -5.386 -6.995 1.00 91.06 93 TYR A O 1
ATOM 731 N N . PRO A 1 94 ? 11.491 -6.245 -6.721 1.00 92.56 94 PRO A N 1
ATOM 732 C CA . PRO A 1 94 ? 11.012 -7.541 -6.283 1.00 92.56 94 PRO A CA 1
ATOM 733 C C . PRO A 1 94 ? 10.227 -7.430 -4.976 1.00 92.56 94 PRO A C 1
ATOM 735 O O . PRO A 1 94 ? 10.494 -6.584 -4.126 1.00 92.56 94 PRO A O 1
ATOM 738 N N . SER A 1 95 ? 9.248 -8.312 -4.825 1.00 93.50 95 SER A N 1
ATOM 739 C CA . SER A 1 95 ? 8.396 -8.367 -3.643 1.00 93.50 95 SER A CA 1
ATOM 740 C C . SER A 1 95 ? 9.124 -8.942 -2.429 1.00 93.50 95 SER A C 1
ATOM 742 O O . SER A 1 95 ? 9.550 -10.097 -2.462 1.00 93.50 95 SER A O 1
ATOM 744 N N . ASP A 1 96 ? 9.177 -8.198 -1.326 1.00 95.00 96 ASP A N 1
ATOM 745 C CA . ASP A 1 96 ? 9.723 -8.674 -0.053 1.00 95.00 96 ASP A CA 1
ATOM 746 C C . ASP A 1 96 ? 8.618 -9.335 0.796 1.00 95.00 96 ASP A C 1
ATOM 748 O O . ASP A 1 96 ? 7.637 -8.704 1.198 1.00 95.00 96 ASP A O 1
ATOM 752 N N . SER A 1 97 ? 8.753 -10.641 1.053 1.00 95.00 97 SER A N 1
ATOM 753 C CA . SER A 1 97 ? 7.780 -11.401 1.848 1.00 95.00 97 SER A CA 1
ATOM 754 C C . SER A 1 97 ? 7.776 -11.037 3.328 1.00 95.00 97 SER A C 1
ATOM 756 O O . SER A 1 97 ? 6.726 -11.136 3.959 1.00 95.00 97 SER A O 1
ATOM 758 N N . SER A 1 98 ? 8.925 -10.653 3.879 1.00 95.94 98 SER A N 1
ATOM 759 C CA . SER A 1 98 ? 9.038 -10.255 5.281 1.00 95.94 98 SER A CA 1
ATOM 760 C C . SER A 1 98 ? 8.365 -8.904 5.473 1.00 95.94 98 SER A C 1
ATOM 762 O O . SER A 1 98 ? 7.501 -8.775 6.336 1.00 95.94 98 SER A O 1
ATOM 764 N N . ARG A 1 99 ? 8.641 -7.946 4.577 1.00 96.25 99 ARG A N 1
ATOM 765 C CA . ARG A 1 99 ? 7.987 -6.632 4.601 1.00 96.25 99 ARG A CA 1
ATOM 766 C C . ARG A 1 99 ? 6.472 -6.737 4.425 1.00 96.25 99 ARG A C 1
ATOM 768 O O . ARG A 1 99 ? 5.715 -6.071 5.126 1.00 96.25 99 ARG A O 1
ATOM 775 N N . TRP A 1 100 ? 6.022 -7.626 3.541 1.00 97.44 100 TRP A N 1
ATOM 776 C CA . TRP A 1 100 ? 4.602 -7.941 3.394 1.00 97.44 100 TRP A CA 1
ATOM 777 C C . TRP A 1 100 ? 3.965 -8.437 4.699 1.00 97.44 100 TRP A C 1
ATOM 779 O O . TRP A 1 100 ? 2.882 -7.983 5.066 1.00 97.44 100 TRP A O 1
ATOM 789 N N . ALA A 1 101 ? 4.627 -9.353 5.412 1.00 97.12 101 ALA A N 1
ATOM 790 C CA . ALA A 1 101 ? 4.117 -9.873 6.676 1.00 97.12 101 ALA A CA 1
ATOM 791 C C . ALA A 1 101 ? 3.995 -8.772 7.745 1.00 97.12 101 ALA A C 1
ATOM 793 O O . ALA A 1 101 ? 3.020 -8.759 8.492 1.00 97.12 101 ALA A O 1
ATOM 794 N N . GLU A 1 102 ? 4.936 -7.825 7.782 1.00 97.69 102 GLU A N 1
ATOM 795 C CA . GLU A 1 102 ? 4.900 -6.678 8.699 1.00 97.69 102 GLU A CA 1
ATOM 796 C C . GLU A 1 102 ? 3.731 -5.722 8.402 1.00 97.69 102 GLU A C 1
ATOM 798 O O . GLU A 1 102 ? 3.039 -5.282 9.324 1.00 97.69 102 GLU A O 1
ATOM 803 N N . TRP A 1 103 ? 3.458 -5.437 7.123 1.00 97.38 103 TRP A N 1
ATOM 804 C CA . TRP A 1 103 ? 2.298 -4.634 6.711 1.00 97.38 103 TRP A CA 1
ATOM 805 C C . TRP A 1 103 ? 0.980 -5.288 7.114 1.00 97.38 103 TRP A C 1
ATOM 807 O O . TRP A 1 103 ? 0.104 -4.639 7.684 1.00 97.38 103 TRP A O 1
ATOM 817 N N . ILE A 1 104 ? 0.863 -6.589 6.857 1.00 97.19 104 ILE A N 1
ATOM 818 C CA . ILE A 1 104 ? -0.313 -7.369 7.225 1.00 97.19 104 ILE A CA 1
ATOM 819 C C . ILE A 1 104 ? -0.511 -7.390 8.741 1.00 97.19 104 ILE A C 1
ATOM 821 O O . ILE A 1 104 ? -1.614 -7.126 9.202 1.00 97.19 104 ILE A O 1
ATOM 825 N N . ALA A 1 105 ? 0.543 -7.633 9.524 1.00 96.56 105 ALA A N 1
ATOM 826 C CA . ALA A 1 105 ? 0.448 -7.605 10.983 1.00 96.56 105 ALA A CA 1
ATOM 827 C C . ALA A 1 105 ? -0.005 -6.230 11.505 1.00 96.56 105 ALA A C 1
ATOM 829 O O . ALA A 1 105 ? -0.777 -6.151 12.459 1.00 96.56 105 ALA A O 1
ATOM 830 N N . THR A 1 106 ? 0.443 -5.155 10.853 1.00 96.50 106 THR A N 1
ATOM 831 C CA . THR A 1 106 ? 0.049 -3.783 11.188 1.00 96.50 106 THR A CA 1
ATOM 832 C C . THR A 1 106 ? -1.436 -3.535 10.900 1.00 96.50 106 THR A C 1
ATOM 834 O O . THR A 1 106 ? -2.176 -3.111 11.786 1.00 96.50 106 THR A O 1
ATOM 837 N N . ALA A 1 107 ? -1.906 -3.865 9.695 1.00 95.81 107 ALA A N 1
ATOM 838 C CA . ALA A 1 107 ? -3.313 -3.704 9.329 1.00 95.81 107 ALA A CA 1
ATOM 839 C C . ALA A 1 107 ? -4.247 -4.628 10.134 1.00 95.81 107 ALA A C 1
ATOM 841 O O . ALA A 1 107 ? -5.324 -4.201 10.550 1.00 95.81 107 ALA A O 1
ATOM 842 N N . ASP A 1 108 ? -3.816 -5.859 10.429 1.00 95.00 108 ASP A N 1
ATOM 843 C CA . ASP A 1 108 ? -4.542 -6.795 11.294 1.00 95.00 108 ASP A CA 1
ATOM 844 C C . ASP A 1 108 ? -4.763 -6.216 12.696 1.00 95.00 108 ASP A C 1
ATOM 846 O O . ASP A 1 108 ? -5.837 -6.397 13.268 1.00 95.00 108 ASP A O 1
ATOM 850 N N . GLN A 1 109 ? -3.770 -5.513 13.248 1.00 94.25 109 GLN A N 1
ATOM 851 C CA . GLN A 1 109 ? -3.877 -4.877 14.560 1.00 94.25 109 GLN A CA 1
ATOM 852 C C . GLN A 1 109 ? -4.846 -3.685 14.557 1.00 94.25 109 GLN A C 1
ATOM 854 O O . GLN A 1 109 ? -5.540 -3.475 15.551 1.00 94.25 109 GLN A O 1
ATOM 859 N N . LEU A 1 110 ? -4.890 -2.910 13.470 1.00 93.75 110 LEU A N 1
ATOM 860 C CA . LEU A 1 110 ? -5.719 -1.705 13.370 1.00 93.75 110 LEU A CA 1
ATOM 861 C C . LEU A 1 110 ? -7.186 -2.008 13.062 1.00 93.75 110 LEU A C 1
ATOM 863 O O . LEU A 1 110 ? -8.077 -1.426 13.675 1.00 93.75 110 LEU A O 1
ATOM 867 N N . PHE A 1 111 ? -7.437 -2.896 12.102 1.00 92.62 111 PHE A N 1
ATOM 868 C CA . PHE A 1 111 ? -8.774 -3.093 11.536 1.00 92.62 111 PHE A CA 1
ATOM 869 C C . PHE A 1 111 ? -9.369 -4.464 11.871 1.00 92.62 111 PHE A C 1
ATOM 871 O O . PHE A 1 111 ? -10.578 -4.659 11.758 1.00 92.62 111 PHE A O 1
ATOM 878 N N . GLY A 1 112 ? -8.539 -5.418 12.304 1.00 85.62 112 GLY A N 1
ATOM 879 C CA . GLY A 1 112 ? -8.929 -6.817 12.435 1.00 85.62 112 GLY A CA 1
ATOM 880 C C . GLY A 1 112 ? -9.130 -7.491 11.073 1.00 85.62 112 GLY A C 1
ATOM 881 O O . GLY A 1 112 ? -9.476 -6.862 10.075 1.00 85.62 112 GLY A O 1
ATOM 882 N N . ARG A 1 113 ? -8.932 -8.812 11.012 1.00 73.31 113 ARG A N 1
ATOM 883 C CA . ARG A 1 113 ? -9.346 -9.585 9.833 1.00 73.31 113 ARG A CA 1
ATOM 884 C C . ARG A 1 113 ? -10.817 -9.932 9.954 1.00 73.31 113 ARG A C 1
ATOM 886 O O . ARG A 1 113 ? -11.206 -10.639 10.886 1.00 73.31 113 ARG A O 1
ATOM 893 N N . THR A 1 114 ? -11.617 -9.501 8.988 1.00 57.47 114 THR A N 1
ATOM 894 C CA . THR A 1 114 ? -12.908 -10.141 8.743 1.00 57.47 114 THR A CA 1
ATOM 895 C C . THR A 1 114 ? -12.619 -11.578 8.303 1.00 57.47 114 THR A C 1
ATOM 897 O O . THR A 1 114 ? -11.948 -11.815 7.301 1.00 57.47 114 THR A O 1
ATOM 900 N N . LYS A 1 115 ? -12.993 -12.537 9.157 1.00 48.69 115 LYS A N 1
ATOM 901 C CA . LYS A 1 115 ? -12.903 -13.971 8.860 1.00 48.69 115 LYS A CA 1
ATOM 902 C C . LYS A 1 115 ? -13.939 -14.374 7.822 1.00 48.69 115 LYS A C 1
ATOM 904 O O . LYS A 1 115 ? -15.060 -13.825 7.890 1.00 48.69 115 LYS A O 1
#